Protein AF-A0A961KWT1-F1 (afdb_monomer_lite)

pLDDT: mean 89.65, std 7.52, range [65.81, 97.62]

Foldseek 3Di:
DVLVVVVVVVVVVQVVCVVVVNHPPVVVVVVVVVSVQLCCLVPVDPDVVRSVVSVVVVVVVVVLVVVLLLLCLVLVVAADPVRRVSSVCSHPPNSVVSVVVVVVVVVVVVVVVVVVLVVVVVVHDVSSVVVVVCVVCVVVVVCCVVCVCVDPSNCVSVVND

Secondary structure (DSSP, 8-state):
-HHHHHHHHHHHHHHHHHHTT---HHHHHHHHHHHHHHHIIIII-S-HHHHHHHHHHHHHHHHHHHHHHHHHHHTTTS--SSSHHHHHHTSTT-HHHHHHHHHHHHHHHHHHHHHHHHHHHHH-HHHHHHHHHHHHHHHHHHHHHHT-TTSHHHHHHHT--

Structure (mmCIF, N/CA/C/O backbone):
data_AF-A0A961KWT1-F1
#
_entry.id   AF-A0A961KWT1-F1
#
loop_
_atom_site.group_PDB
_atom_site.id
_atom_site.type_symbol
_atom_site.label_atom_id
_atom_site.label_alt_id
_atom_site.label_comp_id
_atom_site.label_asym_id
_atom_site.label_entity_id
_atom_site.label_seq_id
_atom_site.pdbx_PDB_ins_code
_atom_site.Cartn_x
_atom_site.Cartn_y
_atom_site.Cartn_z
_atom_site.occupancy
_atom_site.B_iso_or_equiv
_atom_site.auth_seq_id
_atom_site.auth_comp_id
_atom_site.auth_asym_id
_atom_site.auth_atom_id
_atom_site.pdbx_PDB_model_num
ATOM 1 N N . VAL A 1 1 ? 0.976 -18.115 -22.057 1.00 83.12 1 VAL A N 1
ATOM 2 C CA . VAL A 1 1 ? 0.012 -19.248 -22.112 1.00 83.12 1 VAL A CA 1
ATOM 3 C C . VAL A 1 1 ? -0.495 -19.638 -20.725 1.00 83.12 1 VAL A C 1
ATOM 5 O O . VAL A 1 1 ? -1.687 -19.489 -20.493 1.00 83.12 1 VAL A O 1
ATOM 8 N N . ALA A 1 2 ? 0.368 -20.046 -19.784 1.00 91.25 2 ALA A N 1
ATOM 9 C CA . ALA A 1 2 ? -0.054 -20.456 -18.434 1.00 91.25 2 ALA A CA 1
ATOM 10 C C . ALA A 1 2 ? -0.914 -19.406 -17.696 1.00 91.25 2 ALA A C 1
ATOM 12 O O . ALA A 1 2 ? -1.982 -19.742 -17.196 1.00 91.25 2 ALA A O 1
ATOM 13 N N . THR A 1 3 ? -0.514 -18.129 -17.712 1.00 88.94 3 THR A N 1
ATOM 14 C CA . THR A 1 3 ? -1.277 -17.026 -17.094 1.00 88.94 3 THR A CA 1
ATOM 15 C C . THR A 1 3 ? -2.708 -16.932 -17.622 1.00 88.94 3 THR A C 1
ATOM 17 O O . THR A 1 3 ? -3.642 -16.818 -16.841 1.00 88.94 3 THR A O 1
ATOM 20 N N . VAL A 1 4 ? -2.902 -17.046 -18.941 1.00 90.06 4 VAL A N 1
ATOM 21 C CA . VAL A 1 4 ? -4.232 -16.972 -19.572 1.00 90.06 4 VAL A CA 1
ATOM 22 C C . VAL A 1 4 ? -5.113 -18.134 -19.113 1.00 90.06 4 VAL A C 1
ATOM 24 O O . VAL A 1 4 ? -6.264 -17.922 -18.740 1.00 90.06 4 VAL A O 1
ATOM 27 N N . VAL A 1 5 ? -4.557 -19.349 -19.079 1.00 94.94 5 VAL A N 1
ATOM 28 C CA . VAL A 1 5 ? -5.272 -20.550 -18.623 1.00 94.94 5 VAL A CA 1
ATOM 29 C C . VAL A 1 5 ? -5.670 -20.424 -17.151 1.00 94.94 5 VAL A C 1
ATOM 31 O O . VAL A 1 5 ? -6.828 -20.655 -16.809 1.00 94.94 5 VAL A O 1
ATOM 34 N N . LEU A 1 6 ? -4.746 -20.015 -16.279 1.00 94.62 6 LEU A N 1
ATOM 35 C CA . LEU A 1 6 ? -5.015 -19.871 -14.847 1.00 94.62 6 LEU A CA 1
ATOM 36 C C . LEU A 1 6 ? -6.040 -18.767 -14.560 1.00 94.62 6 LEU A C 1
ATOM 38 O O . LEU A 1 6 ? -6.945 -18.977 -13.750 1.00 94.62 6 LEU A O 1
ATOM 42 N N . THR A 1 7 ? -5.964 -17.633 -15.261 1.00 92.75 7 THR A N 1
ATOM 43 C CA . THR A 1 7 ? -6.965 -16.564 -15.150 1.00 92.75 7 THR A CA 1
ATOM 44 C C . THR A 1 7 ? -8.337 -17.037 -15.631 1.00 92.75 7 THR A C 1
ATOM 46 O O . THR A 1 7 ? -9.332 -16.800 -14.947 1.00 92.75 7 THR A O 1
ATOM 49 N N . ALA A 1 8 ? -8.417 -17.773 -16.745 1.00 95.31 8 ALA A N 1
ATOM 50 C CA . ALA A 1 8 ? -9.677 -18.341 -17.227 1.00 95.31 8 ALA A CA 1
ATOM 51 C C . ALA A 1 8 ? -10.283 -19.333 -16.218 1.00 95.31 8 ALA A C 1
ATOM 53 O O . ALA A 1 8 ? -11.468 -19.243 -15.893 1.00 95.31 8 ALA A O 1
ATOM 54 N N . ILE A 1 9 ? -9.465 -20.230 -15.653 1.00 97.12 9 ILE A N 1
ATOM 55 C CA . ILE A 1 9 ? -9.891 -21.147 -14.586 1.00 97.12 9 ILE A CA 1
ATOM 56 C C . ILE A 1 9 ? -10.415 -20.354 -13.384 1.00 97.12 9 ILE A C 1
ATOM 58 O O . ILE A 1 9 ? -11.481 -20.676 -12.855 1.00 97.12 9 ILE A O 1
ATOM 62 N N . TRP A 1 10 ? -9.709 -19.304 -12.959 1.00 96.56 10 TRP A N 1
ATOM 63 C CA . TRP A 1 10 ? -10.148 -18.465 -11.848 1.00 96.56 10 TRP A CA 1
ATOM 64 C C . TRP A 1 10 ? -11.508 -17.806 -12.127 1.00 96.56 10 TRP A C 1
ATOM 66 O O . TRP A 1 10 ? -12.397 -17.898 -11.276 1.00 96.56 10 TRP A O 1
ATOM 76 N N . ILE A 1 11 ? -11.713 -17.235 -13.322 1.00 96.62 11 ILE A N 1
ATOM 77 C CA . ILE A 1 11 ? -12.995 -16.635 -13.737 1.00 96.62 11 ILE A CA 1
ATOM 78 C C . ILE A 1 11 ? -14.118 -17.674 -13.655 1.00 96.62 11 ILE A C 1
ATOM 80 O O . ILE A 1 11 ? -15.139 -17.430 -13.009 1.00 96.62 11 ILE A O 1
ATOM 84 N N . LEU A 1 12 ? -13.917 -18.864 -14.231 1.00 97.56 12 LEU A N 1
ATOM 85 C CA . LEU A 1 12 ? -14.908 -19.945 -14.191 1.00 97.56 12 LEU A CA 1
ATOM 86 C C . LEU A 1 12 ? -15.264 -20.337 -12.750 1.00 97.56 12 LEU A C 1
ATOM 88 O O . LEU A 1 12 ? -16.442 -20.488 -12.419 1.00 97.56 12 LEU A O 1
ATOM 92 N N . ARG A 1 13 ? -14.267 -20.437 -11.861 1.00 97.00 13 ARG A N 1
ATOM 93 C CA . ARG A 1 13 ? -14.489 -20.732 -10.436 1.00 97.00 13 ARG A CA 1
ATOM 94 C C . ARG A 1 13 ? -15.261 -19.619 -9.724 1.00 97.00 13 ARG A C 1
ATOM 96 O O . ARG A 1 13 ? -16.081 -19.925 -8.858 1.00 97.00 13 ARG A O 1
ATOM 103 N N . ARG A 1 14 ? -15.034 -18.344 -10.062 1.00 96.75 14 ARG A N 1
ATOM 104 C CA . ARG A 1 14 ? -15.810 -17.219 -9.504 1.00 96.75 14 ARG A CA 1
ATOM 105 C C . ARG A 1 14 ? -17.258 -17.234 -9.989 1.00 96.75 14 ARG A C 1
ATOM 107 O O . ARG A 1 14 ? -18.157 -17.070 -9.171 1.00 96.75 14 ARG A O 1
ATOM 114 N N . LEU A 1 15 ? -17.498 -17.519 -11.269 1.00 96.88 15 LEU A N 1
ATOM 115 C CA . LEU A 1 15 ? -18.852 -17.653 -11.822 1.00 96.88 15 LEU A CA 1
ATOM 116 C C . LEU A 1 15 ? -19.623 -18.815 -11.182 1.00 96.88 15 LEU A C 1
ATOM 118 O O . LEU A 1 15 ? -20.790 -18.662 -10.830 1.00 96.88 15 LEU A O 1
ATOM 122 N N . GLN A 1 16 ? -18.967 -19.961 -10.975 1.00 97.31 16 GLN A N 1
ATOM 123 C CA . GLN A 1 16 ? -19.553 -21.087 -10.240 1.00 97.31 16 GLN A CA 1
ATOM 124 C C . GLN A 1 16 ? -19.905 -20.700 -8.797 1.00 97.31 16 GLN A C 1
ATOM 126 O O . GLN A 1 16 ? -21.000 -21.005 -8.329 1.00 97.31 16 GLN A O 1
ATOM 131 N N . ALA A 1 17 ? -19.006 -19.997 -8.099 1.00 96.81 17 ALA A N 1
ATOM 132 C CA . ALA A 1 17 ? -19.260 -19.523 -6.740 1.00 96.81 17 ALA A CA 1
ATOM 133 C C . ALA A 1 17 ? -20.424 -18.520 -6.681 1.00 96.81 17 ALA A C 1
ATOM 135 O O . ALA A 1 17 ? -21.231 -18.589 -5.758 1.00 96.81 17 ALA A O 1
ATOM 136 N N . TRP A 1 18 ? -20.537 -17.634 -7.675 1.00 96.75 18 TRP A N 1
ATOM 137 C CA . TRP A 1 18 ? -21.645 -16.689 -7.803 1.00 96.75 18 TRP A CA 1
ATOM 138 C C . TRP A 1 18 ? -22.984 -17.395 -7.998 1.00 96.75 18 TRP A C 1
ATOM 140 O O . TRP A 1 18 ? -23.912 -17.149 -7.233 1.00 96.75 18 TRP A O 1
ATOM 150 N N . ARG A 1 19 ? -23.058 -18.347 -8.937 1.00 97.19 19 ARG A N 1
ATOM 151 C CA . ARG A 1 19 ? -24.265 -19.164 -9.155 1.00 97.19 19 ARG A CA 1
ATOM 152 C C . ARG A 1 19 ? -24.671 -19.958 -7.914 1.00 97.19 19 ARG A C 1
ATOM 154 O O . ARG A 1 19 ? -25.853 -20.175 -7.692 1.00 97.19 19 ARG A O 1
ATOM 161 N N . ALA A 1 20 ? -23.700 -20.376 -7.106 1.00 96.94 20 ALA A N 1
ATOM 162 C CA . ALA A 1 20 ? -23.939 -21.093 -5.860 1.00 96.94 20 ALA A CA 1
ATOM 163 C C . ALA A 1 20 ? -24.226 -20.176 -4.651 1.00 96.94 20 ALA A C 1
ATOM 165 O O . ALA A 1 20 ? -24.314 -20.687 -3.539 1.00 96.94 20 ALA A O 1
ATOM 166 N N . GLY A 1 21 ? -24.285 -18.847 -4.817 1.00 95.81 21 GLY A N 1
ATOM 167 C CA . GLY A 1 21 ? -24.487 -17.902 -3.708 1.00 95.81 21 GLY A CA 1
ATOM 168 C C . GLY A 1 21 ? -23.330 -17.838 -2.697 1.00 95.81 21 GLY A C 1
ATOM 169 O O . GLY A 1 21 ? -23.492 -17.307 -1.606 1.00 95.81 21 GLY A O 1
ATOM 170 N N . ARG A 1 22 ? -22.151 -18.374 -3.043 1.00 95.88 22 ARG A N 1
ATOM 171 C CA . ARG A 1 22 ? -20.958 -18.461 -2.172 1.00 95.88 22 ARG A CA 1
ATOM 172 C C . ARG A 1 22 ? -19.829 -17.528 -2.610 1.00 95.88 22 ARG A C 1
ATOM 174 O O . ARG A 1 22 ? -18.662 -17.752 -2.286 1.00 95.88 22 ARG A O 1
ATOM 181 N N . LEU A 1 23 ? -20.136 -16.518 -3.421 1.00 95.81 23 LEU A N 1
ATOM 182 C CA . LEU A 1 23 ? -19.127 -15.569 -3.871 1.00 95.81 23 LEU A CA 1
ATOM 183 C C . LEU A 1 23 ? -18.691 -14.691 -2.696 1.00 95.81 23 LEU A C 1
ATOM 185 O O . LEU A 1 23 ? -19.523 -14.072 -2.049 1.00 95.81 23 LEU A O 1
ATOM 189 N N . ALA A 1 24 ? -17.383 -14.592 -2.466 1.00 95.19 24 ALA A N 1
ATOM 190 C CA . ALA A 1 24 ? -16.800 -13.570 -1.603 1.00 95.19 24 ALA A CA 1
ATOM 191 C C . ALA A 1 24 ? -16.513 -12.318 -2.458 1.00 95.19 24 ALA A C 1
ATOM 193 O O . ALA A 1 24 ? -15.488 -12.299 -3.155 1.00 95.19 24 ALA A O 1
ATOM 194 N N . PRO A 1 25 ? -17.396 -11.298 -2.483 1.00 93.31 25 PRO A N 1
ATOM 195 C CA . PRO A 1 25 ? -17.306 -10.200 -3.446 1.00 93.31 25 PRO A CA 1
ATOM 196 C C . PRO A 1 25 ? -16.053 -9.347 -3.238 1.00 93.31 25 PRO A C 1
ATOM 198 O O . PRO A 1 25 ? -15.337 -9.090 -4.200 1.00 93.31 25 PRO A O 1
ATOM 201 N N . LEU A 1 26 ? -15.727 -8.992 -1.990 1.00 91.44 26 LEU A N 1
ATOM 202 C CA . LEU A 1 26 ? -14.558 -8.161 -1.676 1.00 91.44 26 LEU A CA 1
ATOM 203 C C . LEU A 1 26 ? -13.245 -8.842 -2.071 1.00 91.44 26 LEU A C 1
ATOM 205 O O . LEU A 1 26 ? -12.422 -8.243 -2.754 1.00 91.44 26 LEU A O 1
ATOM 209 N N . HIS A 1 27 ? -13.077 -10.117 -1.714 1.00 92.06 27 HIS A N 1
ATOM 210 C CA . HIS A 1 27 ? -11.905 -10.893 -2.123 1.00 92.06 27 HIS A CA 1
ATOM 211 C C . HIS A 1 27 ? -11.832 -11.048 -3.650 1.00 92.06 27 HIS A C 1
ATOM 213 O O . HIS A 1 27 ? -10.757 -10.992 -4.240 1.00 92.06 27 HIS A O 1
ATOM 219 N N . THR A 1 28 ? -12.975 -11.240 -4.312 1.00 95.56 28 THR A N 1
ATOM 220 C CA . THR A 1 28 ? -13.020 -11.364 -5.774 1.00 95.56 28 THR A CA 1
ATOM 221 C C . THR A 1 28 ? -12.606 -10.062 -6.451 1.00 95.56 28 THR A C 1
ATOM 223 O O . THR A 1 28 ? -11.793 -10.107 -7.369 1.00 95.56 28 THR A O 1
ATOM 226 N N . LEU A 1 29 ? -13.101 -8.919 -5.971 1.00 94.31 29 LEU A N 1
ATOM 227 C CA . LEU A 1 29 ? -12.710 -7.604 -6.469 1.00 94.31 29 LEU A CA 1
ATOM 228 C C . LEU A 1 29 ? -11.225 -7.337 -6.215 1.00 94.31 29 LEU A C 1
ATOM 230 O O . LEU A 1 29 ? -10.526 -6.918 -7.129 1.00 94.31 29 LEU A O 1
ATOM 234 N N . TYR A 1 30 ? -10.734 -7.651 -5.013 1.00 92.38 30 TYR A N 1
ATOM 235 C CA . TYR A 1 30 ? -9.316 -7.560 -4.675 1.00 92.38 30 TYR A CA 1
ATOM 236 C C . TYR A 1 30 ? -8.458 -8.362 -5.661 1.00 92.38 30 TYR A C 1
ATOM 238 O O . TYR A 1 30 ? -7.563 -7.809 -6.281 1.00 92.38 30 TYR A O 1
ATOM 246 N N . MET A 1 31 ? -8.759 -9.638 -5.902 1.00 95.19 31 MET A N 1
ATOM 247 C CA . MET A 1 31 ? -7.986 -10.438 -6.863 1.00 95.19 31 MET A CA 1
ATOM 248 C C . MET A 1 31 ? -8.122 -9.927 -8.305 1.00 95.19 31 MET A C 1
ATOM 250 O O . MET A 1 31 ? -7.140 -9.910 -9.045 1.00 95.19 31 MET A O 1
ATOM 254 N N . ALA A 1 32 ? -9.314 -9.474 -8.703 1.00 95.44 32 ALA A N 1
ATOM 255 C CA . ALA A 1 32 ? -9.546 -8.925 -10.035 1.00 95.44 32 ALA A CA 1
ATOM 256 C C . ALA A 1 32 ? -8.686 -7.682 -10.298 1.00 95.44 32 ALA A C 1
ATOM 258 O O . ALA A 1 32 ? -8.065 -7.593 -11.355 1.00 95.44 32 ALA A O 1
ATOM 259 N N . THR A 1 33 ? -8.592 -6.753 -9.337 1.00 94.94 33 THR A N 1
ATOM 260 C CA . THR A 1 33 ? -7.742 -5.563 -9.492 1.00 94.94 33 THR A CA 1
ATOM 261 C C . THR A 1 33 ? -6.273 -5.943 -9.649 1.00 94.94 33 THR A C 1
ATOM 263 O O . THR A 1 33 ? -5.590 -5.350 -10.478 1.00 94.94 33 THR A O 1
ATOM 266 N N . HIS A 1 34 ? -5.795 -6.986 -8.963 1.00 93.62 34 HIS A N 1
ATOM 267 C CA . HIS A 1 34 ? -4.426 -7.474 -9.155 1.00 93.62 34 HIS A CA 1
ATOM 268 C C . HIS A 1 34 ? -4.221 -8.031 -10.555 1.00 93.62 34 HIS A C 1
ATOM 270 O O . HIS A 1 34 ? -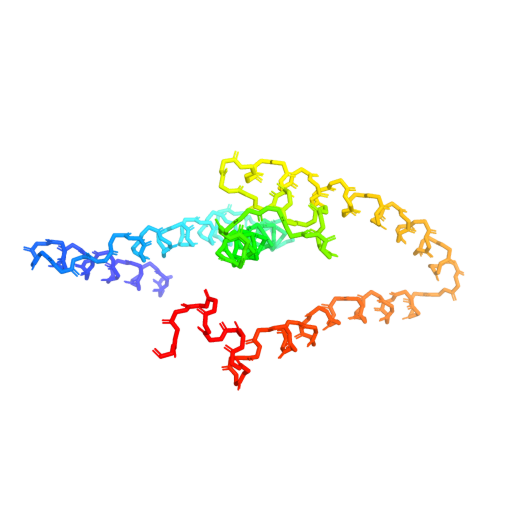3.274 -7.648 -11.227 1.00 93.62 34 HIS A O 1
ATOM 276 N N . PHE A 1 35 ? -5.105 -8.899 -11.040 1.00 94.44 35 PHE A N 1
ATOM 277 C CA . PHE A 1 35 ? -4.939 -9.448 -12.386 1.00 94.44 35 PHE A CA 1
ATOM 278 C C . PHE A 1 35 ? -4.967 -8.364 -13.462 1.00 94.44 35 PHE A C 1
ATOM 280 O O . PHE A 1 35 ? -4.175 -8.430 -14.400 1.00 94.44 35 PHE A O 1
ATOM 287 N N . LEU A 1 36 ? -5.815 -7.348 -13.298 1.00 94.25 36 LEU A N 1
ATOM 288 C CA . LEU A 1 36 ? -5.859 -6.203 -14.203 1.00 94.25 36 LEU A CA 1
ATOM 289 C C . LEU A 1 36 ? -4.557 -5.401 -14.168 1.00 94.25 36 LEU A C 1
ATOM 291 O O . LEU A 1 36 ? -3.986 -5.139 -15.221 1.00 94.25 36 LEU A O 1
ATOM 295 N N . VAL A 1 37 ? -4.060 -5.048 -12.982 1.00 95.31 37 VAL A N 1
ATOM 296 C CA . VAL A 1 37 ? -2.860 -4.212 -12.852 1.00 95.31 37 VAL A CA 1
ATOM 297 C C . VAL A 1 37 ? -1.594 -4.958 -13.275 1.00 95.31 37 VAL A C 1
ATOM 299 O O . VAL A 1 37 ? -0.786 -4.417 -14.026 1.00 95.31 3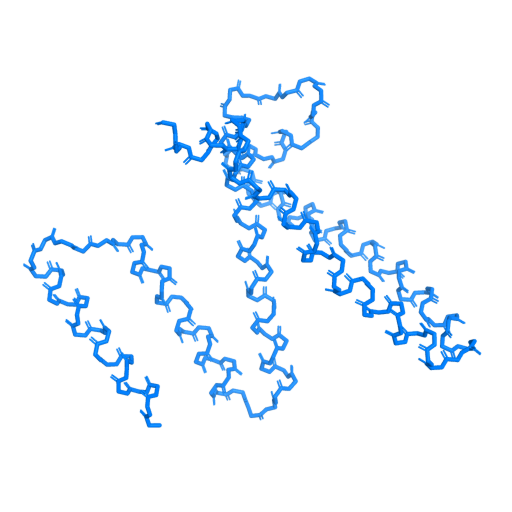7 VAL A O 1
ATOM 302 N N . PHE A 1 38 ? -1.436 -6.220 -12.869 1.00 93.00 38 PHE A N 1
ATOM 303 C CA . PHE A 1 38 ? -0.305 -7.048 -13.297 1.00 93.00 38 PHE A CA 1
ATOM 304 C C . PHE A 1 38 ? -0.367 -7.333 -14.802 1.00 93.00 38 PHE A C 1
ATOM 306 O O . PHE A 1 38 ? 0.661 -7.302 -15.469 1.00 93.00 38 PHE A O 1
ATOM 313 N N . GLY A 1 39 ? -1.559 -7.565 -15.362 1.00 92.81 39 GLY A N 1
ATOM 314 C CA . GLY A 1 39 ? -1.737 -7.686 -16.808 1.00 92.81 39 GLY A CA 1
ATOM 315 C C . GLY A 1 39 ? -1.352 -6.400 -17.543 1.00 92.81 39 GLY A C 1
ATOM 316 O O . GLY A 1 39 ? -0.576 -6.443 -18.494 1.00 92.81 39 GLY A O 1
ATOM 317 N N . ALA A 1 40 ? -1.830 -5.248 -17.074 1.00 94.25 40 ALA A N 1
ATOM 318 C CA . ALA A 1 40 ? -1.515 -3.957 -17.674 1.00 94.25 40 ALA A CA 1
ATOM 319 C C . ALA A 1 40 ? -0.005 -3.673 -17.657 1.00 94.25 40 ALA A C 1
ATOM 321 O O . ALA A 1 40 ? 0.564 -3.359 -18.697 1.00 94.25 40 ALA A O 1
ATOM 322 N N . PHE A 1 41 ? 0.667 -3.836 -16.517 1.00 95.62 41 PHE A N 1
ATOM 323 C CA . PHE A 1 41 ? 2.067 -3.429 -16.395 1.00 95.62 41 PHE A 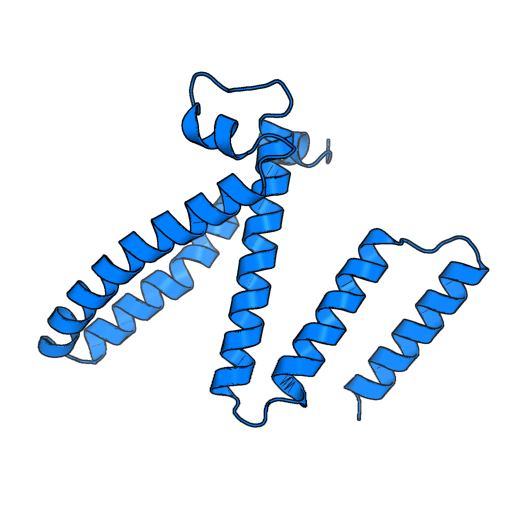CA 1
ATOM 324 C C . PHE A 1 41 ? 3.093 -4.501 -16.774 1.00 95.62 41 PHE A C 1
ATOM 326 O O . PHE A 1 41 ? 4.141 -4.140 -17.289 1.00 95.62 41 PHE A O 1
ATOM 333 N N . TYR A 1 42 ? 2.834 -5.796 -16.569 1.00 91.69 42 TYR A N 1
ATOM 334 C CA . TYR A 1 42 ? 3.799 -6.844 -16.946 1.00 91.69 42 TYR A CA 1
ATOM 335 C C . TYR A 1 42 ? 3.529 -7.504 -18.295 1.00 91.69 42 TYR A C 1
ATOM 337 O O . TYR A 1 42 ? 4.411 -8.191 -18.804 1.00 91.69 42 TYR A O 1
ATOM 345 N N . VAL A 1 43 ? 2.335 -7.340 -18.874 1.00 90.06 43 VAL A N 1
ATOM 346 C CA . VAL A 1 43 ? 2.022 -7.916 -20.194 1.00 90.06 43 VAL A CA 1
ATOM 347 C C . VAL A 1 43 ? 1.893 -6.837 -21.262 1.00 90.06 43 VAL A C 1
ATOM 349 O O . VAL A 1 43 ? 2.399 -7.035 -22.363 1.00 90.06 43 VAL A O 1
ATOM 352 N N . ALA A 1 44 ? 1.228 -5.714 -20.971 1.00 91.56 44 ALA A N 1
ATOM 353 C CA . ALA A 1 44 ? 0.980 -4.689 -21.990 1.00 91.56 44 ALA A CA 1
ATOM 354 C C . ALA A 1 44 ? 2.115 -3.658 -22.132 1.00 91.56 44 ALA A C 1
ATOM 356 O O . ALA A 1 44 ? 2.269 -3.077 -23.205 1.00 91.56 44 ALA A O 1
ATOM 357 N N . VAL A 1 45 ? 2.925 -3.437 -21.091 1.00 94.62 45 VAL A N 1
ATOM 358 C CA . VAL A 1 45 ? 4.100 -2.556 -21.166 1.00 94.62 45 VAL A CA 1
ATOM 359 C C . VAL A 1 45 ? 5.320 -3.372 -21.592 1.00 94.62 45 VAL A C 1
ATOM 361 O O . VAL A 1 45 ? 5.734 -4.291 -20.893 1.00 94.62 45 VAL A O 1
ATOM 364 N N . ALA A 1 46 ? 5.894 -3.031 -22.748 1.00 94.31 46 ALA A N 1
ATOM 365 C CA . ALA A 1 46 ? 7.054 -3.737 -23.299 1.00 94.31 46 ALA A CA 1
ATOM 366 C C . ALA A 1 46 ? 8.349 -3.460 -22.518 1.00 94.31 46 ALA A C 1
ATOM 368 O O . ALA A 1 46 ? 9.215 -4.328 -22.413 1.00 94.31 46 ALA A O 1
ATOM 369 N N . ASP A 1 47 ? 8.482 -2.251 -21.972 1.00 94.88 47 ASP A N 1
ATOM 370 C CA . ASP A 1 47 ? 9.629 -1.875 -21.157 1.00 94.88 47 ASP A CA 1
ATOM 371 C C . ASP A 1 47 ? 9.471 -2.419 -19.732 1.00 94.88 47 ASP A C 1
ATOM 373 O O . ASP A 1 47 ? 8.579 -2.023 -18.973 1.00 94.88 47 ASP A O 1
ATOM 377 N N . VAL A 1 48 ? 10.373 -3.324 -19.361 1.00 92.19 48 VAL A N 1
ATOM 378 C CA . VAL A 1 48 ? 10.367 -3.976 -18.049 1.00 92.19 48 VAL A CA 1
ATOM 379 C C . VAL A 1 48 ? 10.522 -2.985 -16.892 1.00 92.19 48 VAL A C 1
ATOM 381 O O . VAL A 1 48 ? 9.972 -3.220 -15.818 1.00 92.19 48 VAL A O 1
ATOM 384 N N . THR A 1 49 ? 11.215 -1.865 -17.099 1.00 94.25 49 THR A N 1
ATOM 385 C CA . THR A 1 49 ? 11.449 -0.833 -16.082 1.00 94.25 49 THR A CA 1
ATOM 386 C C . THR A 1 49 ? 10.154 -0.105 -15.764 1.00 94.25 49 THR A C 1
ATOM 388 O O . THR A 1 49 ? 9.778 0.008 -14.596 1.00 94.25 49 THR A O 1
ATOM 391 N N . PHE A 1 50 ? 9.427 0.339 -16.793 1.00 93.44 50 PHE A N 1
ATOM 392 C CA . PHE A 1 50 ? 8.134 1.000 -16.605 1.00 93.44 50 PHE A CA 1
ATOM 393 C C . PHE A 1 50 ? 7.070 0.034 -16.081 1.00 93.44 50 PHE A C 1
ATOM 395 O O . PHE A 1 50 ? 6.290 0.402 -15.200 1.00 93.44 50 PHE A O 1
ATOM 402 N N . GLY A 1 51 ? 7.073 -1.213 -16.561 1.00 94.81 51 GLY A N 1
ATOM 403 C CA . GLY A 1 51 ? 6.198 -2.261 -16.042 1.00 94.81 51 GLY A CA 1
ATOM 404 C C . GLY A 1 51 ? 6.442 -2.533 -14.556 1.00 94.81 51 GLY A C 1
ATOM 405 O O . GLY A 1 51 ? 5.521 -2.489 -13.739 1.00 94.81 51 GLY A O 1
ATOM 406 N N . TRP A 1 52 ? 7.702 -2.735 -14.169 1.00 94.12 52 TRP A N 1
ATOM 407 C CA . TRP A 1 52 ? 8.085 -2.923 -12.771 1.00 94.12 52 TRP A CA 1
ATOM 408 C C . TRP A 1 52 ? 7.714 -1.715 -11.906 1.00 94.12 52 TRP A C 1
ATOM 410 O O . TRP A 1 52 ? 7.120 -1.899 -10.842 1.00 94.12 52 TRP A O 1
ATOM 420 N N . LEU A 1 53 ? 7.988 -0.490 -12.362 1.00 93.56 53 LEU A N 1
ATOM 421 C CA . LEU A 1 53 ? 7.648 0.730 -11.628 1.00 93.56 53 LEU A CA 1
ATOM 422 C C . LEU A 1 53 ? 6.136 0.848 -11.390 1.00 93.56 53 LEU A C 1
ATOM 424 O O . LEU A 1 53 ? 5.712 1.128 -10.269 1.00 93.56 53 LEU A O 1
ATOM 428 N N . GLY A 1 54 ? 5.318 0.583 -12.411 1.00 94.88 54 GLY A N 1
ATOM 429 C CA . GLY A 1 54 ? 3.859 0.624 -12.294 1.00 94.88 54 GLY A CA 1
ATOM 430 C C . GLY A 1 54 ? 3.315 -0.367 -11.263 1.00 94.88 54 GLY A C 1
ATOM 431 O O . GLY A 1 54 ? 2.492 -0.002 -10.420 1.00 94.88 54 GLY A O 1
ATOM 432 N N . VAL A 1 55 ? 3.831 -1.601 -11.258 1.00 94.44 55 VAL A N 1
ATOM 433 C CA . VAL A 1 55 ? 3.465 -2.606 -10.244 1.00 94.44 55 VAL A CA 1
ATOM 434 C C . VAL A 1 55 ? 3.941 -2.203 -8.847 1.00 94.44 55 VAL A C 1
ATOM 436 O O . VAL A 1 55 ? 3.210 -2.412 -7.880 1.00 94.44 55 VAL A O 1
ATOM 439 N N . ASN A 1 56 ? 5.115 -1.579 -8.719 1.00 92.12 56 ASN A N 1
ATOM 440 C CA . ASN A 1 56 ? 5.601 -1.077 -7.430 1.00 92.12 56 ASN A CA 1
ATOM 441 C C . ASN A 1 56 ? 4.713 0.041 -6.877 1.00 92.12 56 ASN A C 1
ATOM 443 O O . ASN A 1 56 ? 4.361 0.019 -5.700 1.00 92.12 56 ASN A O 1
ATOM 447 N N . ILE A 1 57 ? 4.299 0.993 -7.719 1.00 91.94 57 ILE A N 1
ATOM 448 C CA . ILE A 1 57 ? 3.363 2.054 -7.319 1.00 91.94 57 ILE A CA 1
ATOM 449 C C . ILE A 1 57 ? 2.046 1.439 -6.838 1.00 91.94 57 ILE A C 1
ATOM 451 O O . ILE A 1 57 ? 1.537 1.819 -5.783 1.00 91.94 57 ILE A O 1
ATOM 455 N N . TRP A 1 58 ? 1.520 0.458 -7.575 1.00 94.94 58 TRP A N 1
ATOM 456 C CA . TRP A 1 58 ? 0.315 -0.264 -7.178 1.00 94.94 58 TRP A CA 1
ATOM 457 C C . TRP A 1 58 ? 0.473 -0.966 -5.828 1.00 94.94 58 TRP A C 1
ATOM 459 O O . TRP A 1 58 ? -0.354 -0.765 -4.942 1.00 94.94 58 TRP A O 1
ATOM 469 N N . HIS A 1 59 ? 1.548 -1.731 -5.640 1.00 91.81 59 HIS A N 1
ATOM 470 C CA . HIS A 1 59 ? 1.843 -2.415 -4.381 1.00 91.81 59 HIS A CA 1
ATOM 471 C C . HIS A 1 59 ? 1.907 -1.439 -3.194 1.00 91.81 59 HIS A C 1
ATOM 473 O O . HIS A 1 59 ? 1.259 -1.655 -2.168 1.00 91.81 59 HIS A O 1
ATOM 479 N N . ASN A 1 60 ? 2.612 -0.318 -3.358 1.00 90.56 60 ASN A N 1
ATOM 480 C CA . ASN A 1 60 ? 2.734 0.705 -2.321 1.00 90.56 60 ASN A CA 1
ATOM 481 C C . ASN A 1 60 ? 1.383 1.351 -1.987 1.00 90.56 60 ASN A C 1
ATOM 483 O O . ASN A 1 60 ? 1.065 1.553 -0.815 1.00 90.56 60 ASN A O 1
ATOM 487 N N . ALA A 1 61 ? 0.549 1.624 -2.995 1.00 91.44 61 ALA A N 1
ATOM 488 C CA . ALA A 1 61 ? -0.796 2.152 -2.775 1.00 91.44 61 ALA A CA 1
ATOM 489 C C . ALA A 1 61 ? -1.662 1.185 -1.949 1.00 91.44 61 ALA A C 1
ATOM 491 O O . ALA A 1 61 ? -2.387 1.610 -1.046 1.00 91.44 61 ALA A O 1
ATOM 492 N N . GLN A 1 62 ? -1.554 -0.119 -2.214 1.00 91.38 62 GLN A N 1
ATOM 493 C CA . GLN A 1 62 ? -2.257 -1.145 -1.444 1.00 91.38 62 GLN A CA 1
ATOM 494 C C . GLN A 1 62 ? -1.784 -1.192 0.002 1.00 91.38 62 GLN A C 1
ATOM 496 O O . GLN A 1 62 ? -2.610 -1.232 0.912 1.00 91.38 62 GLN A O 1
ATOM 501 N N . TYR A 1 63 ? -0.470 -1.164 0.217 1.00 90.31 63 TYR A N 1
ATOM 502 C CA . TYR A 1 63 ? 0.103 -1.173 1.556 1.00 90.31 63 TYR A CA 1
ATOM 503 C C . TYR A 1 63 ? -0.384 0.025 2.379 1.00 90.31 63 TYR A C 1
ATOM 505 O O . TYR A 1 63 ? -0.899 -0.152 3.482 1.00 90.31 63 TYR A O 1
ATOM 513 N N . ILE A 1 64 ? -0.327 1.236 1.815 1.00 93.00 64 ILE A N 1
ATOM 514 C CA . ILE A 1 64 ? -0.817 2.453 2.480 1.00 93.00 64 ILE A CA 1
ATOM 515 C C . ILE A 1 64 ? -2.302 2.319 2.836 1.00 93.00 64 ILE A C 1
ATOM 517 O O . ILE A 1 64 ? -2.701 2.676 3.946 1.00 93.00 64 ILE A O 1
ATOM 521 N N . LEU A 1 65 ? -3.117 1.762 1.934 1.00 92.38 65 LEU A N 1
ATOM 522 C CA . LEU A 1 65 ? -4.531 1.507 2.204 1.00 92.38 65 LEU A CA 1
ATOM 523 C C . LEU A 1 65 ? -4.730 0.519 3.365 1.00 92.38 65 LEU A C 1
ATOM 525 O O . LEU A 1 65 ? -5.598 0.744 4.209 1.00 92.38 65 LEU A O 1
ATOM 529 N N . PHE A 1 66 ? -3.933 -0.550 3.441 1.00 91.31 66 PHE A N 1
ATOM 530 C CA . PHE A 1 66 ? -3.984 -1.503 4.554 1.00 91.31 66 PHE A CA 1
ATOM 531 C C . PHE A 1 66 ? -3.585 -0.860 5.884 1.00 91.31 66 PHE A C 1
ATOM 533 O O . PHE A 1 66 ? -4.284 -1.051 6.881 1.00 91.31 66 PHE A O 1
ATOM 540 N N . VAL A 1 67 ? -2.514 -0.062 5.902 1.00 93.00 67 VAL A N 1
ATOM 541 C CA . VAL A 1 67 ? -2.080 0.676 7.099 1.00 93.00 67 VAL A CA 1
ATOM 542 C C . VAL A 1 67 ? -3.161 1.663 7.538 1.00 93.00 67 VAL A C 1
ATOM 544 O O . VAL A 1 67 ? -3.486 1.732 8.723 1.00 93.00 67 VAL A O 1
ATOM 547 N N . TRP A 1 68 ? -3.763 2.394 6.596 1.00 95.69 68 TRP A N 1
ATOM 548 C CA . TRP A 1 68 ? -4.874 3.291 6.901 1.00 95.69 68 TRP A CA 1
ATOM 549 C C . TRP A 1 68 ? -6.061 2.530 7.491 1.00 95.69 68 TRP A C 1
ATOM 551 O O . TRP A 1 68 ? -6.571 2.930 8.531 1.00 95.69 68 TRP A O 1
ATOM 561 N N . LEU A 1 69 ? -6.474 1.414 6.881 1.00 93.12 69 LEU A N 1
ATOM 562 C CA . LEU A 1 69 ? -7.590 0.605 7.378 1.00 93.12 69 LEU A CA 1
ATOM 563 C C . LEU A 1 69 ? -7.319 0.087 8.796 1.00 93.12 69 LEU A C 1
ATOM 565 O O . LEU A 1 69 ? -8.214 0.095 9.641 1.00 93.12 69 LEU A O 1
ATOM 569 N N . PHE A 1 70 ? -6.086 -0.346 9.062 1.00 93.50 70 PHE A N 1
ATOM 570 C CA . PHE A 1 70 ? -5.652 -0.752 10.393 1.00 93.50 70 PHE A CA 1
ATOM 571 C C . PHE A 1 70 ? -5.755 0.408 11.393 1.00 93.50 70 PHE A C 1
ATOM 573 O O . PHE A 1 70 ? -6.378 0.262 12.444 1.00 93.50 70 PHE A O 1
ATOM 580 N N . ASN A 1 71 ? -5.216 1.581 11.052 1.00 95.12 71 ASN A N 1
ATOM 581 C CA . ASN A 1 71 ? -5.264 2.756 11.922 1.00 95.12 71 ASN A CA 1
ATOM 582 C C . ASN A 1 71 ? -6.694 3.273 12.131 1.00 95.12 71 ASN A C 1
ATOM 584 O O . ASN A 1 71 ? -7.045 3.656 13.242 1.00 95.12 71 ASN A O 1
ATOM 588 N N . ALA A 1 72 ? -7.545 3.226 11.107 1.00 95.00 72 ALA A N 1
ATOM 589 C CA . ALA A 1 72 ? -8.954 3.590 11.211 1.00 95.00 72 ALA A CA 1
ATOM 590 C C . ALA A 1 72 ? -9.705 2.681 12.197 1.00 95.00 72 ALA A C 1
ATOM 592 O O . ALA A 1 72 ? -10.571 3.148 12.931 1.00 95.00 72 ALA A O 1
ATOM 593 N N . ARG A 1 73 ? -9.349 1.389 12.255 1.00 92.88 73 ARG A N 1
ATOM 594 C CA . ARG A 1 73 ? -9.879 0.457 13.264 1.00 92.88 73 ARG A CA 1
ATOM 595 C C . ARG A 1 73 ? -9.301 0.718 14.650 1.00 92.88 73 ARG A C 1
ATOM 597 O O . ARG A 1 73 ? -10.051 0.687 15.621 1.00 92.88 73 ARG A O 1
ATOM 604 N N . ARG A 1 74 ? -7.995 0.987 14.740 1.00 92.31 74 ARG A N 1
ATOM 605 C CA . ARG A 1 74 ? -7.307 1.308 15.999 1.00 92.31 74 ARG A CA 1
ATOM 606 C C . ARG A 1 74 ? -7.879 2.564 16.660 1.00 92.31 74 ARG A C 1
ATOM 608 O O . ARG A 1 74 ? -8.062 2.576 17.868 1.00 92.31 74 ARG A O 1
ATOM 615 N N . PHE A 1 75 ? -8.173 3.597 15.873 1.00 95.00 75 PHE A N 1
ATOM 616 C CA . PHE A 1 75 ? -8.672 4.898 16.337 1.00 95.00 75 PHE A CA 1
ATOM 617 C C . PHE A 1 75 ? -10.174 5.083 16.077 1.00 95.00 75 PHE A C 1
ATOM 619 O O . PHE A 1 75 ? -10.642 6.206 15.875 1.00 95.00 75 PHE A O 1
ATOM 626 N N . LYS A 1 76 ? -10.937 3.981 16.060 1.00 92.94 76 LYS A N 1
ATOM 627 C CA . LYS A 1 76 ? -12.386 4.000 15.798 1.00 92.94 76 LYS A CA 1
ATOM 628 C C . LYS A 1 76 ? -13.176 4.804 16.839 1.00 92.94 76 LYS A C 1
ATOM 630 O O . LYS A 1 76 ? -14.234 5.330 16.515 1.00 92.94 76 LYS A O 1
ATOM 635 N N . ASP A 1 77 ? -12.651 4.899 18.062 1.00 93.50 77 ASP A N 1
ATOM 636 C CA . ASP A 1 77 ? -13.300 5.562 19.199 1.00 93.50 77 ASP A CA 1
ATOM 637 C C . ASP A 1 77 ? -13.000 7.076 19.248 1.00 93.50 77 ASP A C 1
ATOM 639 O O . ASP A 1 77 ? -13.435 7.773 20.163 1.00 93.50 77 ASP A O 1
ATOM 643 N N . GLY A 1 78 ? -12.281 7.605 18.250 1.00 94.00 78 GLY A N 1
ATOM 644 C CA . GLY A 1 78 ? -12.020 9.032 18.079 1.00 94.00 78 GLY A CA 1
ATOM 645 C C . GLY A 1 78 ? -10.535 9.390 18.037 1.00 94.00 78 GLY A C 1
ATOM 646 O O . GLY A 1 78 ? -9.675 8.580 17.688 1.00 94.00 78 GLY A O 1
ATOM 647 N N . ILE A 1 79 ? -10.237 10.655 18.342 1.00 96.75 79 ILE A N 1
ATOM 648 C CA . ILE A 1 79 ? -8.873 11.195 18.315 1.00 96.75 79 ILE A CA 1
ATOM 649 C C . ILE A 1 79 ? -8.160 10.814 19.613 1.00 96.75 79 ILE A C 1
ATOM 651 O O . ILE A 1 79 ? -8.580 11.205 20.700 1.00 96.75 79 ILE A O 1
ATOM 655 N N . ASP A 1 80 ? -7.052 10.096 19.475 1.00 96.06 80 ASP A N 1
ATOM 656 C CA . ASP A 1 80 ? -6.194 9.670 20.576 1.00 96.06 80 ASP A CA 1
ATOM 657 C C . ASP A 1 80 ? -5.320 10.853 21.056 1.00 96.06 80 ASP A C 1
ATOM 659 O O . ASP A 1 80 ? -4.587 11.433 20.241 1.00 96.06 80 ASP A O 1
ATOM 663 N N . PRO A 1 81 ? -5.361 11.235 22.349 1.00 95.69 81 PRO A N 1
ATOM 664 C CA . PRO A 1 81 ? -4.535 12.306 22.901 1.00 95.69 81 PRO A CA 1
ATOM 665 C C . PRO A 1 81 ? -3.023 12.085 22.776 1.00 95.69 81 PRO A C 1
ATOM 667 O O . PRO A 1 81 ? -2.300 13.082 22.699 1.00 95.69 81 PRO A O 1
ATOM 670 N N . GLU A 1 82 ? -2.556 10.833 22.743 1.00 95.38 82 GLU A N 1
ATOM 671 C CA . GLU A 1 82 ? -1.137 10.468 22.619 1.00 95.38 82 GLU A CA 1
ATOM 672 C C . GLU A 1 82 ? -0.680 10.410 21.154 1.00 95.38 82 GLU A C 1
ATOM 674 O O . GLU A 1 82 ? 0.489 10.631 20.845 1.00 95.38 82 GLU A O 1
ATOM 679 N N . ALA A 1 83 ? -1.613 10.183 20.225 1.00 94.69 83 ALA A N 1
ATOM 680 C CA . ALA A 1 83 ? -1.352 10.068 18.792 1.00 94.69 83 ALA A CA 1
ATOM 681 C C . ALA A 1 83 ? -2.230 11.025 17.966 1.00 94.69 83 ALA A C 1
ATOM 683 O O . ALA A 1 83 ? -2.798 10.634 16.945 1.00 94.69 83 ALA A O 1
ATOM 684 N N . ARG A 1 84 ? -2.356 12.292 18.391 1.00 96.50 84 ARG A N 1
ATOM 685 C CA . ARG A 1 84 ? -3.331 13.262 17.837 1.00 96.50 84 ARG A CA 1
ATOM 686 C C . ARG A 1 84 ? -3.277 13.396 16.322 1.00 96.50 84 ARG A C 1
ATOM 688 O O . ARG A 1 84 ? -4.309 13.342 15.665 1.00 96.50 84 ARG A O 1
ATOM 695 N N . PHE A 1 85 ? -2.079 13.561 15.765 1.00 97.19 85 PHE A N 1
ATOM 696 C CA . PHE A 1 85 ? -1.909 13.727 14.323 1.00 97.19 85 PHE A CA 1
ATOM 697 C C . PHE A 1 85 ? -2.337 12.469 13.561 1.00 97.19 85 PHE A C 1
ATOM 699 O O . PHE A 1 85 ? -3.200 12.540 12.687 1.00 97.19 85 PHE A O 1
ATOM 706 N N . LEU A 1 86 ? -1.784 11.312 13.940 1.00 96.50 86 LEU A N 1
ATOM 707 C CA . LEU A 1 86 ? -2.048 10.040 13.271 1.00 96.50 86 LEU A CA 1
ATOM 708 C C . LEU A 1 86 ? -3.519 9.623 13.398 1.00 96.50 86 LEU A C 1
ATOM 710 O O . LEU A 1 86 ? -4.140 9.248 12.404 1.00 96.50 86 LEU A O 1
ATOM 714 N N . SER A 1 87 ? -4.093 9.723 14.596 1.00 97.12 87 SER A N 1
ATOM 715 C CA . SER A 1 87 ? -5.500 9.396 14.840 1.00 97.12 87 SER A CA 1
ATOM 716 C C . SER A 1 87 ? -6.448 10.347 14.110 1.00 97.12 87 SER A C 1
ATOM 718 O O . SER A 1 87 ? -7.465 9.889 13.595 1.00 97.12 87 SER A O 1
ATOM 720 N N . TYR A 1 88 ? -6.100 11.632 13.968 1.00 97.56 88 TYR A N 1
ATOM 721 C CA . TYR A 1 88 ? -6.885 12.606 13.205 1.00 97.56 88 TYR A CA 1
ATOM 722 C C . TYR A 1 88 ? -6.939 12.276 11.709 1.00 97.56 88 TYR A C 1
ATOM 724 O O . TYR A 1 88 ? -8.028 12.281 11.128 1.00 97.56 88 TYR A O 1
ATOM 732 N N . ILE A 1 89 ? -5.797 11.991 11.072 1.00 97.62 89 ILE A N 1
ATOM 733 C CA . ILE A 1 89 ? -5.757 11.685 9.630 1.00 97.62 89 ILE A CA 1
ATOM 734 C C . ILE A 1 89 ? -6.322 10.295 9.308 1.00 97.62 89 ILE A C 1
ATOM 736 O O . ILE A 1 89 ? -6.783 10.062 8.195 1.00 97.62 89 ILE A O 1
ATOM 740 N N . SER A 1 90 ? -6.325 9.379 10.280 1.00 97.38 90 SER A N 1
ATOM 741 C CA . SER A 1 90 ? -6.794 7.998 10.098 1.00 97.38 90 SER A CA 1
ATOM 742 C C . SER A 1 90 ? -8.309 7.825 10.257 1.00 97.38 90 SER A C 1
ATOM 744 O O . SER A 1 90 ? -8.805 6.718 10.075 1.00 97.38 90 SER A O 1
ATOM 746 N N . GLN A 1 91 ? -9.061 8.884 10.583 1.00 96.62 91 GLN A N 1
ATOM 747 C CA . GLN A 1 91 ? -10.511 8.776 10.777 1.00 96.62 91 GLN A CA 1
ATOM 748 C C . GLN A 1 91 ? -11.247 8.335 9.492 1.00 96.62 91 GLN A C 1
ATOM 750 O O . GLN A 1 91 ? -10.844 8.713 8.380 1.00 96.62 91 GLN A O 1
ATOM 755 N N . PRO A 1 92 ? -12.366 7.592 9.613 1.00 93.81 92 PRO A N 1
ATOM 756 C CA . PRO A 1 92 ? -13.242 7.293 8.484 1.00 93.81 92 PRO A CA 1
ATOM 757 C C . PRO A 1 92 ? -13.647 8.567 7.722 1.00 93.81 92 PRO A C 1
ATOM 759 O O . PRO A 1 92 ? -13.930 9.604 8.317 1.00 93.81 92 PRO A O 1
ATOM 762 N N . GLY A 1 93 ? -13.636 8.514 6.388 1.00 93.00 93 GLY A N 1
ATOM 763 C CA . GLY A 1 93 ? -13.902 9.677 5.525 1.00 93.00 93 GLY A CA 1
ATOM 764 C C . GLY A 1 93 ? -12.692 10.588 5.266 1.00 93.00 93 GLY A C 1
ATOM 765 O O . GLY A 1 93 ? -12.765 11.467 4.409 1.00 93.00 93 GLY A O 1
ATOM 766 N N . ARG A 1 94 ? -11.553 10.355 5.934 1.00 95.81 94 ARG A N 1
ATOM 767 C CA . ARG A 1 94 ? -10.311 11.131 5.748 1.00 95.81 94 ARG A CA 1
ATOM 768 C C . ARG A 1 94 ? -9.200 10.369 5.028 1.00 95.81 94 ARG A C 1
ATOM 770 O O . ARG A 1 94 ? -8.050 10.788 5.075 1.00 95.81 94 ARG A O 1
ATOM 777 N N . LEU A 1 95 ? -9.536 9.296 4.305 1.00 94.94 95 LEU A N 1
ATOM 778 C CA . LEU A 1 95 ? -8.568 8.544 3.495 1.00 94.94 95 LEU A CA 1
ATOM 779 C C . LEU A 1 95 ? -7.767 9.466 2.565 1.00 94.94 95 LEU A C 1
ATOM 781 O O . LEU A 1 95 ? -6.553 9.343 2.482 1.00 94.94 95 LEU A O 1
ATOM 785 N N . TRP A 1 96 ? -8.423 10.426 1.909 1.00 95.56 96 TRP A N 1
ATOM 786 C CA . TRP A 1 96 ? -7.746 11.384 1.030 1.00 95.56 96 TRP A CA 1
ATOM 787 C C . TRP A 1 96 ? -6.678 12.203 1.769 1.00 95.56 96 TRP A C 1
ATOM 789 O O . TRP A 1 96 ? -5.601 12.428 1.224 1.00 95.56 96 TRP A O 1
ATOM 799 N N . LEU A 1 97 ? -6.950 12.608 3.016 1.00 96.81 97 LEU A N 1
ATOM 800 C CA . LEU A 1 97 ? -6.018 13.374 3.835 1.00 96.81 97 LEU A CA 1
ATOM 801 C C . LEU A 1 97 ? -4.843 12.494 4.248 1.00 96.81 97 LEU A C 1
ATOM 803 O O . LEU A 1 97 ? -3.703 12.923 4.130 1.00 96.81 97 LEU A O 1
ATOM 807 N N . TYR A 1 98 ? -5.115 11.252 4.655 1.00 96.75 98 TYR A N 1
ATOM 808 C CA . TYR A 1 98 ? -4.079 10.267 4.956 1.00 96.75 98 TYR A CA 1
ATOM 809 C C . TYR A 1 98 ? -3.144 10.048 3.758 1.00 96.75 98 TYR A C 1
ATOM 811 O O . TYR A 1 98 ? -1.927 10.145 3.895 1.00 96.75 98 TYR A O 1
ATOM 819 N N . LEU A 1 99 ? -3.712 9.820 2.567 1.00 94.69 99 LEU A N 1
ATOM 820 C CA . LEU A 1 99 ? -2.952 9.636 1.329 1.00 94.69 99 LEU A CA 1
ATOM 821 C C . LEU A 1 99 ? -2.129 10.881 0.979 1.00 94.69 99 LEU A C 1
ATOM 823 O O . LEU A 1 99 ? -0.945 10.758 0.673 1.00 94.69 99 LEU A O 1
ATOM 827 N N . LEU A 1 100 ? -2.724 12.074 1.067 1.00 95.69 100 LEU A N 1
ATOM 828 C CA . LEU A 1 100 ? -2.025 13.334 0.813 1.00 95.69 100 LEU A CA 1
ATOM 829 C C . LEU A 1 100 ? -0.874 13.544 1.802 1.00 95.69 100 LEU A C 1
ATOM 831 O O . LEU A 1 100 ? 0.214 13.938 1.396 1.00 95.69 100 LEU A O 1
ATOM 835 N N . THR A 1 101 ? -1.091 13.248 3.086 1.00 96.56 101 THR A N 1
ATOM 836 C CA . THR A 1 101 ? -0.047 13.300 4.112 1.00 96.56 101 THR A CA 1
ATOM 837 C C . THR A 1 101 ? 1.095 12.341 3.788 1.00 96.56 101 THR A C 1
ATOM 839 O O . THR A 1 101 ? 2.249 12.759 3.842 1.00 96.56 101 THR A O 1
ATOM 842 N N . CYS A 1 102 ? 0.803 11.093 3.404 1.00 94.75 102 CYS A N 1
ATOM 843 C CA . CYS A 1 102 ? 1.833 10.143 2.980 1.00 94.75 102 CYS A CA 1
ATOM 844 C C . CYS A 1 102 ? 2.630 10.681 1.786 1.00 94.75 102 CYS A C 1
ATOM 846 O O . CYS A 1 102 ? 3.851 10.741 1.861 1.00 94.75 102 CYS A O 1
ATOM 848 N N . VAL A 1 103 ? 1.958 11.138 0.724 1.00 93.19 103 VAL A N 1
ATOM 849 C CA . VAL A 1 103 ? 2.624 11.688 -0.470 1.00 93.19 103 VAL A CA 1
ATOM 850 C C . VAL A 1 103 ? 3.477 12.909 -0.125 1.00 93.19 103 VAL A C 1
ATOM 852 O O . VAL A 1 103 ? 4.611 13.001 -0.587 1.00 93.19 103 VAL A O 1
ATOM 855 N N . ALA A 1 104 ? 2.973 13.823 0.706 1.00 95.62 104 ALA A N 1
ATOM 856 C CA . ALA A 1 104 ? 3.701 15.022 1.107 1.00 95.62 104 ALA A CA 1
ATOM 857 C C . ALA A 1 104 ? 4.958 14.682 1.920 1.00 95.62 104 ALA A C 1
ATOM 859 O O . ALA A 1 104 ? 6.046 15.153 1.590 1.00 95.62 104 ALA A O 1
ATOM 860 N N . ILE A 1 105 ? 4.830 13.828 2.944 1.00 94.25 105 ILE A N 1
ATOM 861 C CA . ILE A 1 105 ? 5.968 13.391 3.765 1.00 94.25 105 ILE A CA 1
ATOM 862 C C . ILE A 1 105 ? 6.987 12.655 2.894 1.00 94.25 105 ILE A C 1
ATOM 864 O O . ILE A 1 105 ? 8.170 12.987 2.932 1.00 94.25 105 ILE A O 1
ATOM 868 N N . THR A 1 106 ? 6.539 11.698 2.077 1.00 89.62 106 THR A N 1
ATOM 869 C CA . THR A 1 106 ? 7.423 10.961 1.171 1.00 89.62 106 THR A CA 1
ATOM 870 C C . THR A 1 106 ? 8.121 11.904 0.199 1.00 89.62 106 THR A C 1
ATOM 872 O O . THR A 1 106 ? 9.325 11.775 0.029 1.00 89.62 106 THR A O 1
ATOM 875 N N . GLY A 1 107 ? 7.422 12.879 -0.387 1.00 90.75 107 GLY A N 1
ATOM 876 C CA . GLY A 1 107 ? 8.014 13.858 -1.301 1.00 90.75 107 GLY A CA 1
ATOM 877 C C . GLY A 1 107 ? 9.129 14.677 -0.647 1.00 90.75 107 GLY A C 1
ATOM 878 O O . GLY A 1 107 ? 10.223 14.766 -1.199 1.00 90.75 107 GLY A O 1
ATOM 879 N N . VAL A 1 108 ? 8.892 15.205 0.558 1.00 93.00 108 VAL A N 1
ATOM 880 C CA . VAL A 1 108 ? 9.909 15.950 1.326 1.00 93.00 108 VAL A CA 1
ATOM 881 C C . VAL A 1 108 ? 11.119 15.069 1.642 1.00 93.00 108 VAL A C 1
ATOM 883 O O . VAL A 1 108 ? 12.259 15.477 1.418 1.00 93.00 108 VAL A O 1
ATOM 886 N N . VAL A 1 109 ? 10.884 13.844 2.122 1.00 88.81 109 VAL A N 1
ATOM 887 C CA . VAL A 1 109 ? 11.957 12.888 2.433 1.00 88.81 109 VAL A CA 1
ATOM 888 C C . VAL A 1 109 ? 12.753 12.534 1.176 1.00 88.81 109 VAL A C 1
ATOM 890 O O . VAL A 1 109 ? 13.980 12.502 1.221 1.00 88.81 109 VAL A O 1
ATOM 893 N N . TYR A 1 110 ? 12.081 12.315 0.045 1.00 84.56 110 TYR A N 1
ATOM 894 C CA . TYR A 1 110 ? 12.726 11.932 -1.208 1.00 84.56 110 TYR A CA 1
ATOM 895 C C . TYR A 1 110 ? 13.603 13.052 -1.771 1.00 84.56 110 TYR A C 1
ATOM 897 O O . TYR A 1 110 ? 14.708 12.778 -2.227 1.00 84.56 110 TYR A O 1
ATOM 905 N N . ILE A 1 111 ? 13.161 14.312 -1.675 1.00 87.31 111 ILE A N 1
ATOM 906 C CA . ILE A 1 111 ? 13.982 15.481 -2.031 1.00 87.31 111 ILE A CA 1
ATOM 907 C C . ILE A 1 111 ? 15.262 15.508 -1.186 1.00 87.31 111 ILE A C 1
ATOM 909 O O . ILE A 1 111 ? 16.353 15.683 -1.728 1.00 87.31 111 ILE A O 1
ATOM 913 N N . GLY A 1 112 ? 15.144 15.279 0.126 1.00 84.81 112 GLY A N 1
ATOM 914 C CA . GLY A 1 112 ? 16.302 15.193 1.017 1.00 84.81 112 GLY A CA 1
ATOM 915 C C . GLY A 1 112 ? 17.255 14.059 0.631 1.00 84.81 112 GLY A C 1
ATOM 916 O O . GLY A 1 112 ? 18.458 14.278 0.504 1.00 84.81 112 GLY A O 1
ATOM 917 N N . ILE A 1 113 ? 16.717 12.860 0.382 1.00 80.94 113 ILE A N 1
ATOM 918 C CA . ILE A 1 113 ? 17.510 11.691 -0.020 1.00 80.94 113 ILE A CA 1
ATOM 919 C C . ILE A 1 113 ? 18.228 11.947 -1.348 1.00 80.94 113 ILE A C 1
ATOM 921 O O . ILE A 1 113 ? 19.425 11.690 -1.430 1.00 80.94 113 ILE A O 1
ATOM 925 N N . LEU A 1 114 ? 17.549 12.481 -2.366 1.00 80.06 114 LEU A N 1
ATOM 926 C CA . LEU A 1 114 ? 18.169 12.770 -3.662 1.00 80.06 114 LEU A CA 1
ATOM 927 C C . LEU A 1 114 ? 19.354 13.730 -3.521 1.00 80.06 114 LEU A C 1
ATOM 929 O O . LEU A 1 114 ? 20.433 13.419 -4.020 1.00 80.06 114 LEU A O 1
ATOM 933 N N . GLY A 1 115 ? 19.201 14.813 -2.752 1.00 78.38 115 GLY A N 1
ATOM 934 C CA . GLY A 1 115 ? 20.311 15.731 -2.475 1.00 78.38 115 GLY A CA 1
ATOM 935 C C . GLY A 1 115 ? 21.495 15.045 -1.779 1.00 78.38 115 GLY A C 1
ATOM 936 O O . GLY A 1 115 ? 22.652 15.312 -2.100 1.00 78.38 115 GLY A O 1
ATOM 937 N N . THR A 1 116 ? 21.234 14.104 -0.863 1.00 74.69 116 THR A N 1
ATOM 938 C CA . THR A 1 116 ? 22.309 13.323 -0.221 1.00 74.69 116 THR A CA 1
ATOM 939 C C . THR A 1 116 ? 22.946 12.286 -1.147 1.00 74.69 116 THR A C 1
ATOM 941 O O . THR A 1 116 ? 24.151 12.054 -1.055 1.00 74.69 116 THR A O 1
ATOM 944 N N . LEU A 1 117 ? 22.175 11.668 -2.046 1.00 73.69 117 LEU A N 1
ATOM 945 C CA . LEU A 1 117 ? 22.683 10.675 -2.991 1.00 73.69 117 LEU A CA 1
ATOM 946 C C . LEU A 1 117 ? 23.553 11.317 -4.069 1.00 73.69 117 LEU A C 1
ATOM 948 O O . LEU A 1 117 ? 24.540 10.705 -4.456 1.00 73.69 117 LEU A O 1
ATOM 952 N N . GLU A 1 118 ? 23.257 12.542 -4.509 1.00 73.56 118 GLU A N 1
ATOM 953 C CA . GLU A 1 118 ? 24.148 13.299 -5.400 1.00 73.56 118 GLU A CA 1
ATOM 954 C C . GLU A 1 118 ? 25.525 13.525 -4.756 1.00 73.56 118 GLU A C 1
ATOM 956 O O . GLU A 1 118 ? 26.560 13.253 -5.371 1.00 73.56 118 GLU A O 1
ATOM 961 N N . ALA A 1 119 ? 25.551 13.924 -3.481 1.00 70.31 119 ALA A N 1
ATOM 962 C CA . ALA A 1 119 ? 26.792 14.067 -2.721 1.00 70.31 119 ALA A CA 1
ATOM 963 C C . ALA A 1 119 ? 27.510 12.718 -2.499 1.00 70.31 119 ALA A C 1
ATOM 965 O O . ALA A 1 119 ? 28.737 12.645 -2.573 1.00 70.31 119 ALA A O 1
ATOM 966 N N . ALA A 1 120 ? 26.765 11.634 -2.262 1.00 68.00 120 ALA A N 1
ATOM 967 C CA . ALA A 1 120 ? 27.322 10.292 -2.082 1.00 68.00 120 ALA A CA 1
ATOM 968 C C . ALA A 1 120 ? 27.839 9.672 -3.394 1.00 68.00 120 ALA A C 1
ATOM 970 O O . ALA A 1 120 ? 28.843 8.962 -3.379 1.00 68.00 120 ALA A O 1
ATOM 971 N N . LEU A 1 121 ? 27.214 9.974 -4.534 1.00 70.12 121 LEU A N 1
ATOM 972 C CA . LEU A 1 121 ? 27.686 9.582 -5.865 1.00 70.12 121 LEU A CA 1
ATOM 973 C C . LEU A 1 121 ? 29.045 10.210 -6.169 1.00 70.12 121 LEU A C 1
ATOM 975 O O . LEU A 1 121 ? 29.920 9.519 -6.691 1.00 70.12 121 LEU A O 1
ATOM 979 N N . ALA A 1 122 ? 29.253 11.466 -5.761 1.00 65.81 122 ALA A N 1
ATOM 980 C CA . ALA A 1 122 ? 30.564 12.109 -5.817 1.00 65.81 122 ALA A CA 1
ATOM 981 C C . ALA A 1 122 ? 31.614 11.402 -4.932 1.00 65.81 122 ALA A C 1
ATOM 983 O O . ALA A 1 122 ? 32.801 11.433 -5.249 1.00 65.81 122 ALA A O 1
ATOM 984 N N . ALA A 1 123 ? 31.186 10.725 -3.860 1.00 67.81 123 ALA A N 1
ATOM 985 C CA . ALA A 1 123 ? 32.044 9.929 -2.977 1.00 67.81 123 ALA A CA 1
ATOM 986 C C . ALA A 1 123 ? 32.249 8.467 -3.441 1.00 67.81 123 ALA A C 1
ATOM 988 O O . ALA A 1 123 ? 33.137 7.786 -2.928 1.00 67.81 123 ALA A O 1
ATOM 989 N N . GLY A 1 124 ? 31.463 7.976 -4.409 1.00 78.44 124 GLY A N 1
ATOM 990 C CA . GLY A 1 124 ? 31.651 6.674 -5.056 1.00 78.44 124 GLY A CA 1
ATOM 991 C C . GLY A 1 124 ? 30.375 5.836 -5.227 1.00 78.44 124 GLY A C 1
ATOM 992 O O . GLY A 1 124 ? 29.506 5.748 -4.355 1.00 78.44 124 GLY A O 1
ATOM 993 N N . MET A 1 125 ? 30.292 5.128 -6.359 1.00 76.06 125 MET A N 1
ATOM 994 C CA . MET A 1 125 ? 29.119 4.335 -6.763 1.00 76.06 125 MET A CA 1
ATOM 995 C C . MET A 1 125 ? 28.785 3.194 -5.785 1.00 76.06 125 MET A C 1
ATOM 997 O O . MET A 1 125 ? 27.615 2.932 -5.517 1.00 76.06 125 MET A O 1
ATOM 1001 N N . ALA A 1 126 ? 29.798 2.547 -5.199 1.00 79.56 126 ALA A N 1
ATOM 1002 C CA . ALA A 1 126 ? 29.593 1.431 -4.273 1.00 79.56 126 ALA A CA 1
ATOM 1003 C C . ALA A 1 126 ? 28.850 1.853 -2.991 1.00 79.56 126 ALA A C 1
ATOM 1005 O O . ALA A 1 126 ? 27.904 1.180 -2.582 1.00 79.56 126 ALA A O 1
ATOM 1006 N N . GLY A 1 127 ? 29.225 2.988 -2.387 1.00 75.62 127 GLY A N 1
ATOM 1007 C CA . GLY A 1 127 ? 28.562 3.504 -1.183 1.00 75.62 127 GLY A CA 1
ATOM 1008 C C . GLY A 1 127 ? 27.105 3.883 -1.446 1.00 75.62 127 GLY A C 1
ATOM 1009 O O . GLY A 1 127 ? 26.222 3.554 -0.658 1.00 75.62 127 GLY A O 1
ATOM 1010 N N . THR A 1 128 ? 26.845 4.480 -2.610 1.00 76.44 128 THR A N 1
ATOM 1011 C CA . THR A 1 128 ? 25.494 4.847 -3.058 1.00 76.44 128 THR A CA 1
ATOM 1012 C C . THR A 1 128 ? 24.591 3.617 -3.190 1.00 76.44 128 THR A C 1
ATOM 1014 O O . THR A 1 128 ? 23.477 3.610 -2.667 1.00 76.44 128 THR A O 1
ATOM 1017 N N . VAL A 1 129 ? 25.078 2.545 -3.829 1.00 80.44 129 VAL A N 1
ATOM 1018 C CA . VAL A 1 129 ? 24.318 1.293 -3.984 1.00 80.44 129 VAL A CA 1
ATOM 1019 C C . VAL A 1 129 ? 24.021 0.654 -2.627 1.00 80.44 129 VAL A C 1
ATOM 1021 O O . VAL A 1 129 ? 22.891 0.235 -2.388 1.00 80.44 129 VAL A O 1
ATOM 1024 N N . VAL A 1 130 ? 24.996 0.605 -1.716 1.00 82.19 130 VAL A N 1
ATOM 1025 C CA . VAL A 1 130 ? 24.793 0.021 -0.379 1.00 82.19 130 VAL A CA 1
ATOM 1026 C C . VAL A 1 130 ? 23.743 0.800 0.411 1.00 82.19 130 VAL A C 1
ATOM 1028 O O . VAL A 1 130 ? 22.827 0.190 0.960 1.00 82.19 130 VAL A O 1
ATOM 1031 N N . LEU A 1 131 ? 23.822 2.133 0.431 1.00 78.62 131 LEU A N 1
ATOM 1032 C CA . LEU A 1 131 ? 22.836 2.972 1.118 1.00 78.62 131 LEU A CA 1
ATOM 1033 C C . LEU A 1 131 ? 21.432 2.793 0.531 1.00 78.62 131 LEU A C 1
ATOM 1035 O O . LEU A 1 131 ? 20.471 2.615 1.281 1.00 78.62 131 LEU A O 1
ATOM 1039 N N . TYR A 1 132 ? 21.323 2.766 -0.799 1.00 77.94 132 TYR A N 1
ATOM 1040 C CA . TYR A 1 132 ? 20.056 2.528 -1.483 1.00 77.94 132 TYR A CA 1
ATOM 1041 C C . TYR A 1 132 ? 19.455 1.164 -1.109 1.00 77.94 132 TYR A C 1
ATOM 1043 O O . TYR A 1 132 ? 18.276 1.083 -0.762 1.00 77.94 132 TYR A O 1
ATOM 1051 N N . GLN A 1 133 ? 20.270 0.103 -1.076 1.00 83.50 133 GLN A N 1
ATOM 1052 C CA . GLN A 1 133 ? 19.803 -1.228 -0.685 1.00 83.50 133 GLN A CA 1
ATOM 1053 C C . GLN A 1 133 ? 19.446 -1.325 0.798 1.00 83.50 133 GLN A C 1
ATOM 1055 O O . GLN A 1 133 ? 18.472 -1.995 1.128 1.00 83.50 133 GLN A O 1
ATOM 1060 N N . ILE A 1 134 ? 20.159 -0.633 1.692 1.00 84.00 134 ILE A N 1
ATOM 1061 C CA . ILE A 1 134 ? 19.780 -0.570 3.110 1.00 84.00 134 ILE A CA 1
ATOM 1062 C C . ILE A 1 134 ? 18.374 0.008 3.241 1.00 84.00 134 ILE A C 1
ATOM 1064 O O . ILE A 1 134 ? 17.531 -0.628 3.864 1.00 84.00 134 ILE A O 1
ATOM 1068 N N . VAL A 1 135 ? 18.086 1.155 2.619 1.00 79.69 135 VAL A N 1
ATOM 1069 C CA . VAL A 1 135 ? 16.746 1.762 2.683 1.00 79.69 135 VAL A CA 1
ATOM 1070 C C . VAL A 1 135 ? 15.699 0.831 2.063 1.00 79.69 135 VAL A C 1
ATOM 1072 O O . VAL A 1 135 ? 14.663 0.570 2.679 1.00 79.69 135 VAL A O 1
ATOM 1075 N N . ASN A 1 136 ? 15.994 0.262 0.890 1.00 78.31 136 ASN A N 1
ATOM 1076 C CA . ASN A 1 136 ? 15.089 -0.659 0.204 1.00 78.31 136 ASN A CA 1
ATOM 1077 C C . ASN A 1 136 ? 14.811 -1.941 0.987 1.00 78.31 136 ASN A C 1
ATOM 1079 O O . ASN A 1 136 ? 13.708 -2.452 0.879 1.00 78.31 136 ASN A O 1
ATOM 1083 N N . PHE A 1 137 ? 15.746 -2.483 1.767 1.00 83.81 137 PHE A N 1
ATOM 1084 C CA . PHE A 1 137 ? 15.489 -3.703 2.540 1.00 83.81 137 PHE A CA 1
ATOM 1085 C C . PHE A 1 137 ? 15.053 -3.440 3.983 1.00 83.81 137 PHE A C 1
ATOM 1087 O O . 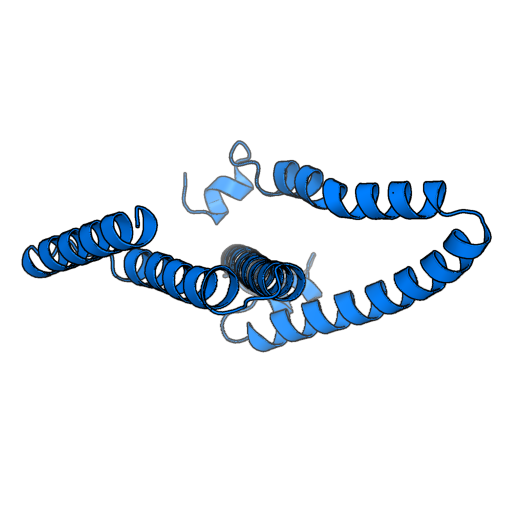PHE A 1 137 ? 14.417 -4.298 4.598 1.00 83.81 137 PHE A O 1
ATOM 1094 N N . HIS A 1 138 ? 15.340 -2.254 4.520 1.00 84.81 138 HIS A N 1
ATOM 1095 C CA . HIS A 1 138 ? 14.984 -1.881 5.886 1.00 84.81 138 HIS A CA 1
ATOM 1096 C C . HIS A 1 138 ? 13.473 -1.944 6.123 1.00 84.81 138 HIS A C 1
ATOM 1098 O O . HIS A 1 138 ? 13.044 -2.433 7.169 1.00 84.81 138 HIS A O 1
ATOM 1104 N N . HIS A 1 139 ? 12.660 -1.521 5.148 1.00 80.12 139 HIS A N 1
ATOM 1105 C CA . HIS A 1 139 ? 11.206 -1.546 5.312 1.00 80.12 139 HIS A CA 1
ATOM 1106 C C . HIS A 1 139 ? 10.661 -2.971 5.515 1.00 80.12 139 HIS A C 1
ATOM 1108 O O . HIS A 1 139 ? 9.800 -3.151 6.368 1.00 80.12 139 HIS A O 1
ATOM 1114 N N . TYR A 1 140 ? 11.222 -4.002 4.862 1.00 83.81 140 TYR A N 1
ATOM 1115 C CA . TYR A 1 140 ? 10.808 -5.395 5.096 1.00 83.81 140 TYR A CA 1
ATOM 1116 C C . TYR A 1 140 ? 11.070 -5.850 6.537 1.00 83.81 140 TYR A C 1
ATOM 1118 O O . TYR A 1 140 ? 10.275 -6.589 7.123 1.00 83.81 140 TYR A O 1
ATOM 1126 N N . VAL A 1 141 ? 12.180 -5.401 7.134 1.00 86.06 141 VAL A N 1
ATOM 1127 C CA . VAL A 1 141 ? 12.484 -5.685 8.543 1.00 86.06 141 VAL A CA 1
ATOM 1128 C C . VAL A 1 141 ? 11.467 -4.992 9.442 1.00 86.06 141 VAL A C 1
ATOM 1130 O O . VAL A 1 141 ? 10.892 -5.642 10.315 1.00 86.06 141 VAL A O 1
ATOM 1133 N N . VAL A 1 142 ? 11.203 -3.705 9.210 1.00 86.12 142 VAL A N 1
ATOM 1134 C CA . VAL A 1 142 ? 10.218 -2.928 9.976 1.00 86.12 142 VAL A CA 1
ATOM 1135 C C . VAL A 1 142 ? 8.818 -3.539 9.863 1.00 86.12 142 VAL A C 1
ATOM 1137 O O . VAL A 1 142 ? 8.147 -3.712 10.880 1.00 86.12 142 VAL A O 1
ATOM 1140 N N . ASP A 1 143 ? 8.412 -3.975 8.674 1.00 85.25 143 ASP A N 1
ATOM 1141 C CA . ASP A 1 143 ? 7.133 -4.646 8.446 1.00 85.25 143 ASP A CA 1
ATOM 1142 C C . ASP A 1 143 ? 7.007 -5.927 9.272 1.00 85.25 143 ASP A C 1
ATOM 1144 O O . ASP A 1 143 ? 5.978 -6.162 9.908 1.00 85.25 143 ASP A O 1
ATOM 1148 N N . SER A 1 144 ? 8.072 -6.729 9.349 1.00 83.00 144 SER A N 1
ATOM 1149 C CA . SER A 1 144 ? 8.075 -7.947 10.169 1.00 83.00 144 SER A CA 1
ATOM 1150 C C . SER A 1 144 ? 7.886 -7.675 11.673 1.00 83.00 144 SER A C 1
ATOM 1152 O O . SER A 1 144 ? 7.440 -8.554 12.423 1.00 83.00 144 SER A O 1
ATOM 1154 N N . LEU A 1 145 ? 8.221 -6.460 12.123 1.00 84.88 145 LEU A N 1
ATOM 1155 C CA . LEU A 1 145 ? 8.051 -6.013 13.503 1.00 84.88 145 LEU A CA 1
ATOM 1156 C C . LEU A 1 145 ? 6.649 -5.443 13.740 1.00 84.88 145 LEU A C 1
ATOM 1158 O O . LEU A 1 145 ? 6.018 -5.811 14.732 1.00 84.88 145 LEU A O 1
ATOM 1162 N N . ILE A 1 146 ? 6.154 -4.591 12.834 1.00 82.88 146 ILE A N 1
ATOM 1163 C CA . ILE A 1 146 ? 4.832 -3.951 12.940 1.00 82.88 146 ILE A CA 1
ATOM 1164 C C . ILE A 1 146 ? 3.712 -4.990 12.828 1.00 82.88 146 ILE A C 1
ATOM 1166 O O . ILE A 1 146 ? 2.804 -5.025 13.658 1.00 82.88 146 ILE A O 1
ATOM 1170 N N . TRP A 1 147 ? 3.787 -5.882 11.839 1.00 84.50 147 TRP A N 1
ATOM 1171 C CA . TRP A 1 147 ? 2.701 -6.810 11.499 1.00 84.50 147 TRP A CA 1
ATOM 1172 C C . TRP A 1 147 ? 2.737 -8.118 12.286 1.00 84.50 147 TRP A C 1
ATOM 1174 O O . TRP A 1 147 ? 2.135 -9.124 11.900 1.00 84.50 147 TRP A O 1
ATOM 1184 N N . LYS A 1 148 ? 3.449 -8.135 13.412 1.00 84.38 148 LYS A N 1
ATOM 1185 C CA . LYS A 1 148 ? 3.689 -9.352 14.176 1.00 84.38 148 LYS A CA 1
ATOM 1186 C C . LYS A 1 148 ? 2.444 -9.783 14.953 1.00 84.38 148 LYS A C 1
ATOM 1188 O O . LYS A 1 148 ? 2.280 -9.450 16.121 1.00 84.38 148 LYS A O 1
ATOM 1193 N N . GLN A 1 149 ? 1.621 -10.626 14.332 1.00 78.12 149 GLN A N 1
ATOM 1194 C CA . GLN A 1 149 ? 0.332 -11.112 14.857 1.00 78.12 149 GLN A CA 1
ATOM 1195 C C . GLN A 1 149 ? 0.395 -11.878 16.193 1.00 78.12 149 GLN A C 1
ATOM 1197 O O . GLN A 1 149 ? -0.639 -12.227 16.747 1.00 78.12 149 GLN A O 1
ATOM 1202 N N . ARG A 1 150 ? 1.582 -12.144 16.752 1.00 81.19 150 ARG A N 1
ATOM 1203 C CA . ARG A 1 150 ? 1.717 -12.763 18.082 1.00 81.19 150 ARG A CA 1
ATOM 1204 C C . ARG A 1 150 ? 1.388 -11.811 19.239 1.00 81.19 150 ARG A C 1
ATOM 1206 O O . ARG A 1 150 ? 1.330 -12.259 20.378 1.00 81.19 150 ARG A O 1
ATOM 1213 N N . THR A 1 151 ? 1.262 -10.508 18.986 1.00 82.81 151 THR A N 1
ATOM 1214 C CA . THR A 1 151 ? 0.997 -9.505 20.026 1.00 82.81 151 THR A CA 1
ATOM 1215 C C . THR A 1 151 ? -0.506 -9.255 20.160 1.00 82.81 151 THR A C 1
ATOM 1217 O O . THR A 1 151 ? -1.205 -9.073 19.162 1.00 82.81 151 THR A O 1
ATOM 1220 N N . ALA A 1 152 ? -1.010 -9.231 21.399 1.00 82.75 152 ALA A N 1
ATOM 1221 C CA . ALA A 1 152 ? -2.440 -9.054 21.671 1.00 82.75 152 ALA A CA 1
ATOM 1222 C C . ALA A 1 152 ? -3.033 -7.779 21.031 1.00 82.75 152 ALA A C 1
ATOM 1224 O O . ALA A 1 152 ? -4.037 -7.902 20.338 1.00 82.75 15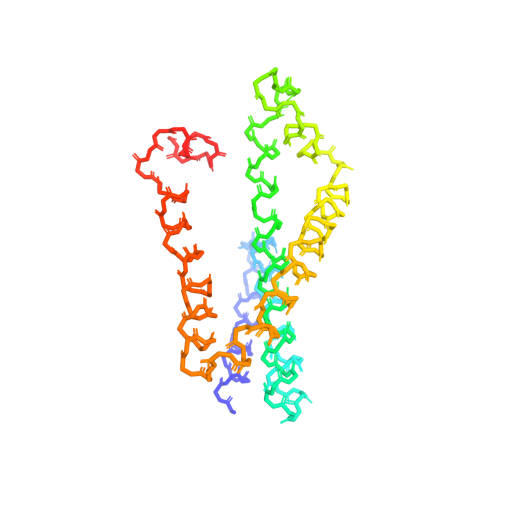2 ALA A O 1
ATOM 1225 N N . PRO A 1 153 ? -2.390 -6.590 21.102 1.00 83.06 153 PRO A N 1
ATOM 1226 C CA . PRO A 1 153 ? -2.958 -5.376 20.506 1.00 83.06 153 PRO A CA 1
ATOM 1227 C C . PRO A 1 153 ? -3.191 -5.470 18.988 1.00 83.06 153 PRO A C 1
ATOM 1229 O O . PRO A 1 153 ? -4.167 -4.927 18.465 1.00 83.06 153 PRO A O 1
ATOM 1232 N N . ILE A 1 154 ? -2.306 -6.172 18.268 1.00 83.44 154 ILE A N 1
ATOM 1233 C CA . ILE A 1 154 ? -2.430 -6.368 16.819 1.00 83.44 154 ILE A CA 1
ATOM 1234 C C . ILE A 1 154 ? -3.584 -7.324 16.511 1.00 83.44 154 ILE A C 1
ATOM 1236 O O . ILE A 1 154 ? -4.373 -7.044 15.610 1.00 83.44 154 ILE A O 1
ATOM 1240 N N . ARG A 1 155 ? -3.727 -8.417 17.273 1.00 84.56 155 ARG A N 1
ATOM 1241 C CA . ARG A 1 155 ? -4.829 -9.375 17.092 1.00 84.56 155 ARG A CA 1
ATOM 1242 C C . ARG A 1 155 ? -6.189 -8.737 17.357 1.00 84.56 155 ARG A C 1
ATOM 1244 O O . ARG A 1 155 ? -7.062 -8.851 16.498 1.00 84.56 155 ARG A O 1
ATOM 1251 N N . THR A 1 156 ? -6.316 -7.963 18.434 1.00 86.00 156 THR A N 1
ATOM 1252 C CA . THR A 1 156 ? -7.541 -7.220 18.759 1.00 86.00 156 THR A CA 1
ATOM 1253 C C . THR A 1 156 ? -7.921 -6.240 17.656 1.00 86.00 156 THR A C 1
ATOM 1255 O O . THR A 1 156 ? -9.064 -6.216 17.206 1.00 86.00 156 THR A O 1
ATOM 1258 N N . THR A 1 157 ? -6.956 -5.473 17.141 1.00 84.69 157 THR A N 1
ATOM 1259 C CA . THR A 1 157 ? -7.216 -4.502 16.061 1.00 84.69 157 THR A CA 1
ATOM 1260 C C . THR A 1 157 ? -7.621 -5.188 14.747 1.00 84.69 157 THR A C 1
ATOM 1262 O O . THR A 1 157 ? -8.421 -4.657 13.969 1.00 84.69 157 THR A O 1
ATOM 1265 N N . LEU A 1 158 ? -7.087 -6.385 14.489 1.00 83.75 158 LEU A N 1
ATOM 1266 C CA . LEU A 1 158 ? -7.413 -7.188 13.309 1.00 83.75 158 LEU A CA 1
ATOM 1267 C C . LEU A 1 158 ? -8.684 -8.039 13.473 1.00 83.75 158 LEU A C 1
ATOM 1269 O O . LEU A 1 158 ? -9.183 -8.537 12.464 1.00 83.75 158 LEU A O 1
ATOM 1273 N N . GLY A 1 159 ? -9.227 -8.168 14.688 1.00 81.81 159 GLY A N 1
ATOM 1274 C CA . GLY A 1 159 ? -10.377 -9.025 14.992 1.00 81.81 159 GLY A CA 1
ATOM 1275 C C . GLY A 1 159 ? -10.039 -10.520 14.961 1.00 81.81 159 GLY A C 1
ATOM 1276 O O . GLY A 1 159 ? -10.814 -11.305 14.425 1.00 81.81 159 GLY A O 1
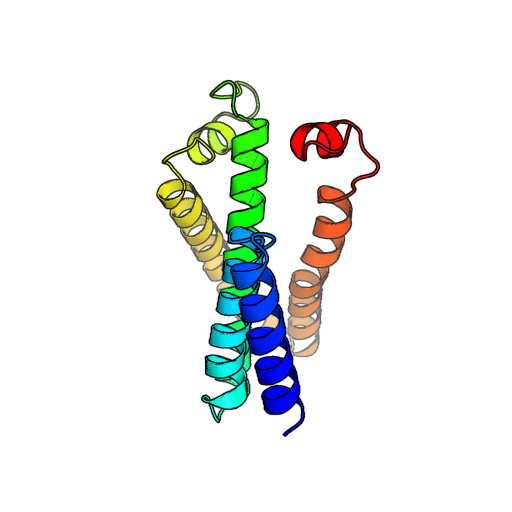ATOM 1277 N N . LEU A 1 160 ? -8.856 -10.893 15.463 1.00 81.19 160 LEU A N 1
ATOM 1278 C CA . LEU A 1 160 ? -8.314 -12.263 15.474 1.00 81.19 160 LEU A CA 1
ATOM 1279 C C . LEU A 1 160 ? -8.253 -12.879 16.889 1.00 81.19 160 LEU A C 1
ATOM 1281 O O . LEU A 1 160 ? -7.486 -13.825 17.114 1.00 81.19 160 LEU A O 1
ATOM 1285 N N . ASP A 1 161 ? -8.975 -12.290 17.839 1.00 70.38 161 ASP A N 1
ATOM 1286 C CA . ASP A 1 161 ? -9.084 -12.758 19.227 1.00 70.38 161 ASP A CA 1
ATOM 1287 C C . ASP A 1 161 ? -10.159 -13.840 19.372 1.00 70.38 161 ASP A C 1
ATOM 1289 O O . ASP A 1 161 ? -11.225 -13.707 18.726 1.00 70.38 161 ASP A O 1
#

Sequence (161 aa):
VATVVLTAIWILRRLQAWRAGRLAPLHTLYMATHFLVFGAFYVAVADVTFGWLGVNIWHNAQYILFVWLFNARRFKDGIDPEARFLSYISQPGRLWLYLLTCVAITGVVYIGILGTLEAALAAGMAGTVVLYQIVNFHHYVVDSLIWKQRTAPIRTTLGLD

Radius of gyration: 20.32 Å; chains: 1; bounding box: 56×37×46 Å